Protein AF-A0A3M1W6Y1-F1 (afdb_monomer)

Sequence (93 aa):
MSREDLERAGLLLPRHEWGKRPLRTPASRLWLTVIGGLAALSVGLMYEGDGGPVTWIGVGLFLLALFGFTILSARAVDKQCRASSGERARRSE

Secondary structure (DSSP, 8-state):
--HHHHHHTT-S--GGGTTTS-----S-HHHHHHHHHHHHHHHHHHHHTTTSHHHHHHHHHHHHHHHHHHHHHHHHHHHHHHHHHHHHHTT--

Mean predicted aligned error: 10.47 Å

Foldseek 3Di:
DDPVVCVVLQVDDPPVCVPVDPPDQPQDPVLVVVLVVLLVVLVVQLVVQVPHPSVVVSVVSNVVSVVSVVVSVSVSSVVSVVVVVVVVVVVVD

Structure (mmCIF, N/CA/C/O backbone):
data_AF-A0A3M1W6Y1-F1
#
_entry.id   AF-A0A3M1W6Y1-F1
#
loop_
_atom_site.group_PDB
_atom_site.id
_atom_site.type_symbol
_atom_site.label_atom_id
_atom_site.label_alt_id
_atom_site.label_comp_id
_atom_site.label_asym_id
_atom_site.label_entity_id
_atom_site.label_seq_id
_atom_site.pdbx_PDB_ins_code
_atom_site.Cartn_x
_atom_site.Cartn_y
_atom_site.Cartn_z
_atom_site.occupancy
_atom_site.B_iso_or_equiv
_atom_site.auth_seq_id
_atom_site.auth_comp_id
_atom_site.auth_asym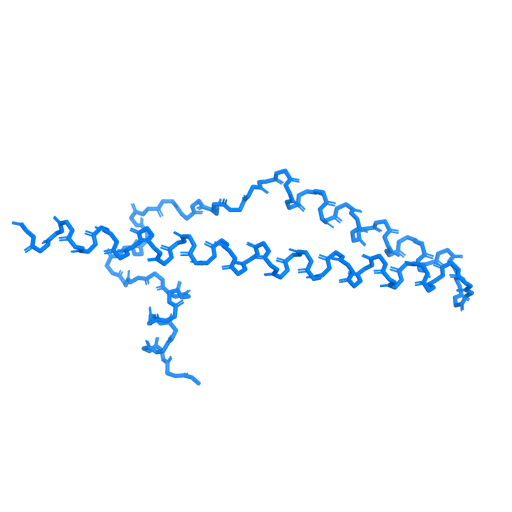_id
_atom_site.auth_atom_id
_atom_site.pdbx_PDB_model_num
ATOM 1 N N . MET A 1 1 ? -2.219 -18.978 16.123 1.00 52.47 1 MET A N 1
ATOM 2 C CA . MET A 1 1 ? -3.137 -18.081 16.857 1.00 52.47 1 MET A CA 1
ATOM 3 C C . MET A 1 1 ? -4.425 -18.822 17.144 1.00 52.47 1 MET A C 1
ATOM 5 O O . MET A 1 1 ? -4.908 -19.508 16.246 1.00 52.47 1 MET A O 1
ATOM 9 N N . SER A 1 2 ? -4.947 -18.719 18.369 1.00 78.56 2 SER A N 1
ATOM 10 C CA . SER A 1 2 ? -6.256 -19.278 18.724 1.00 78.56 2 SER A CA 1
ATOM 11 C C . SER A 1 2 ? -7.365 -18.504 18.005 1.00 78.56 2 SER A C 1
ATOM 13 O O . SER A 1 2 ? -7.221 -17.325 17.679 1.00 78.56 2 SER A O 1
ATOM 15 N N . ARG A 1 3 ? -8.507 -19.155 17.767 1.00 66.62 3 ARG A N 1
ATOM 16 C CA . ARG A 1 3 ? -9.725 -18.480 17.291 1.00 66.62 3 ARG A CA 1
ATOM 17 C C . ARG A 1 3 ? -10.159 -17.359 18.239 1.00 66.62 3 ARG A C 1
ATOM 19 O O . ARG A 1 3 ? -10.643 -16.332 17.778 1.00 66.62 3 ARG A O 1
ATOM 26 N N . GLU A 1 4 ? -9.941 -17.550 19.535 1.00 69.62 4 GLU A N 1
ATOM 27 C CA . GLU A 1 4 ? -10.240 -16.559 20.569 1.00 69.62 4 GLU A CA 1
ATOM 28 C C . GLU A 1 4 ? -9.319 -15.339 20.461 1.00 69.62 4 GLU A C 1
ATOM 30 O O . GLU A 1 4 ? -9.759 -14.227 20.733 1.00 69.62 4 GLU A O 1
ATOM 35 N N . ASP A 1 5 ? -8.077 -15.514 19.994 1.00 68.94 5 ASP A N 1
ATOM 36 C CA . ASP A 1 5 ? -7.158 -14.396 19.743 1.00 68.94 5 ASP A CA 1
ATOM 37 C C . ASP A 1 5 ? -7.626 -13.555 18.554 1.00 68.94 5 ASP A C 1
ATOM 39 O O . ASP A 1 5 ? -7.563 -12.332 18.602 1.00 68.94 5 ASP A O 1
ATOM 43 N N . LEU A 1 6 ? -8.148 -14.195 17.502 1.00 66.81 6 LEU A N 1
ATOM 44 C CA . LEU A 1 6 ? -8.717 -13.503 16.340 1.00 66.81 6 LEU A CA 1
ATOM 45 C C . LEU A 1 6 ? -10.015 -12.759 16.693 1.00 66.81 6 LEU A C 1
ATOM 47 O O . LEU A 1 6 ? -10.271 -11.675 16.170 1.00 66.81 6 LEU A O 1
ATOM 51 N N . GLU A 1 7 ? -10.821 -13.313 17.597 1.00 66.12 7 GLU A N 1
ATOM 52 C CA . GLU A 1 7 ? -12.025 -12.656 18.115 1.00 66.12 7 GLU A CA 1
ATOM 53 C C . GLU A 1 7 ? -11.674 -11.502 19.073 1.00 66.12 7 GLU A C 1
ATOM 55 O O . GLU A 1 7 ? -12.277 -10.432 18.992 1.00 66.12 7 GLU A O 1
ATOM 60 N N . ARG A 1 8 ? -10.637 -11.656 19.912 1.00 63.66 8 ARG A N 1
ATOM 61 C CA . ARG A 1 8 ? -10.090 -10.578 20.759 1.00 63.66 8 ARG A CA 1
ATOM 62 C C . ARG A 1 8 ? -9.413 -9.470 19.956 1.00 63.66 8 ARG A C 1
ATOM 64 O O . ARG A 1 8 ? -9.517 -8.309 20.334 1.00 63.66 8 ARG A O 1
ATOM 71 N N . ALA A 1 9 ? -8.765 -9.807 18.845 1.00 66.69 9 ALA A N 1
ATOM 72 C CA . ALA A 1 9 ? -8.171 -8.844 17.920 1.00 66.69 9 ALA A CA 1
ATOM 73 C C . ALA A 1 9 ? -9.218 -8.113 17.056 1.00 66.69 9 ALA A C 1
ATOM 75 O O . ALA A 1 9 ? -8.849 -7.251 16.261 1.00 66.69 9 ALA A O 1
ATOM 76 N N . GLY A 1 10 ? -10.506 -8.467 17.178 1.00 61.31 10 GLY A N 1
ATOM 77 C CA . GLY A 1 10 ? -11.600 -7.896 16.389 1.00 61.31 10 GLY A CA 1
ATOM 78 C C . GLY A 1 10 ? -11.536 -8.231 14.897 1.00 61.31 10 GLY A C 1
ATOM 79 O O . GLY A 1 10 ? -12.197 -7.5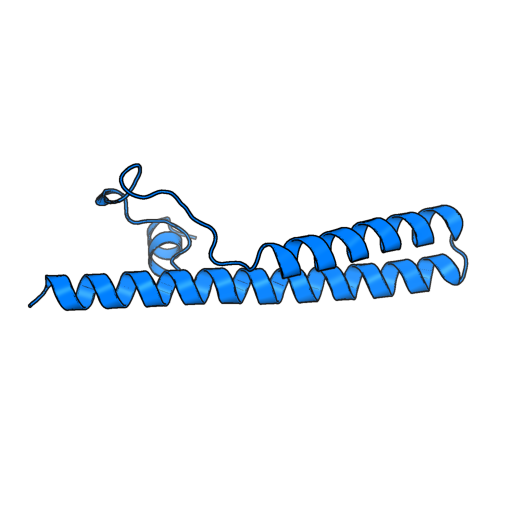85 14.089 1.00 61.31 10 GLY A O 1
ATOM 80 N N . LEU A 1 11 ? -10.763 -9.258 14.530 1.00 65.62 11 LEU A N 1
ATOM 81 C CA . LEU A 1 11 ? -10.695 -9.800 13.170 1.00 65.62 11 LEU A CA 1
ATOM 82 C C . LEU A 1 11 ? -11.888 -10.713 12.860 1.00 65.62 11 LEU A C 1
ATOM 84 O O . LEU A 1 11 ? -12.230 -10.912 11.695 1.00 65.62 11 LEU A O 1
ATOM 88 N N . LEU A 1 12 ? -12.529 -11.266 13.893 1.00 64.88 12 LEU A N 1
ATOM 89 C CA . LEU A 1 12 ? -13.760 -12.040 13.775 1.00 64.88 12 LEU A CA 1
ATOM 90 C C . LEU A 1 12 ? -14.930 -11.276 14.394 1.00 64.88 12 LEU A C 1
ATOM 92 O O . LEU A 1 12 ? -14.882 -10.858 15.550 1.00 64.88 12 LEU A O 1
ATOM 96 N N . LEU A 1 13 ? -16.013 -11.149 13.626 1.00 64.75 13 LEU A N 1
ATOM 97 C CA . LEU A 1 13 ? -17.306 -10.716 14.151 1.00 64.75 13 LEU A CA 1
ATOM 98 C C . LEU A 1 13 ? -17.778 -11.776 15.170 1.00 64.75 13 LEU A C 1
ATOM 100 O O . LEU A 1 13 ? -17.645 -12.969 14.879 1.00 64.75 13 LEU A O 1
ATOM 104 N N . PRO A 1 14 ? -18.334 -11.416 16.336 1.00 65.19 14 PRO A N 1
ATOM 105 C CA . PRO A 1 14 ? -18.849 -12.415 17.263 1.00 65.19 14 PRO A CA 1
ATOM 106 C C . PRO A 1 14 ? -20.011 -13.193 16.627 1.00 65.19 14 PRO A C 1
ATOM 108 O O . PRO A 1 14 ? -20.871 -12.621 15.953 1.00 65.19 14 PRO A O 1
ATOM 111 N N . ARG A 1 15 ? -20.050 -14.517 16.841 1.00 66.19 15 ARG A N 1
ATOM 112 C CA . ARG A 1 15 ? -20.954 -15.448 16.121 1.00 66.19 15 ARG A CA 1
ATOM 113 C C . ARG A 1 15 ? -22.432 -15.053 16.145 1.00 66.19 15 ARG A C 1
ATOM 115 O O . ARG A 1 15 ? -23.167 -15.369 15.217 1.00 66.19 15 ARG A O 1
ATOM 122 N N . HIS A 1 16 ? -22.879 -14.364 17.191 1.00 62.50 16 HIS A N 1
ATOM 123 C CA . HIS A 1 16 ? -24.272 -13.945 17.338 1.00 62.50 16 HIS A CA 1
ATOM 124 C C . HIS A 1 16 ? -24.683 -12.796 16.396 1.00 62.50 16 HIS A C 1
ATOM 126 O O . HIS A 1 16 ? -25.885 -12.542 16.260 1.00 62.50 16 HIS A O 1
ATOM 132 N N . GLU A 1 17 ? -23.719 -12.125 15.754 1.00 63.31 17 GLU A N 1
ATOM 133 C CA . GLU A 1 17 ? -23.922 -11.048 14.774 1.00 63.31 17 GLU A CA 1
ATOM 134 C C . GLU A 1 17 ? -23.702 -11.497 13.322 1.00 63.31 17 GLU A C 1
ATOM 136 O O . GLU A 1 17 ? -23.979 -10.735 12.391 1.00 63.31 17 GLU A O 1
ATOM 141 N N . TRP A 1 18 ? -23.251 -12.738 13.102 1.00 69.31 18 TRP A N 1
ATOM 142 C CA . TRP A 1 18 ? -23.064 -13.288 11.759 1.00 69.31 18 TRP A CA 1
ATOM 143 C C . TRP A 1 18 ? -24.393 -13.278 10.994 1.00 69.31 18 TRP A C 1
ATOM 145 O O . TRP A 1 18 ? -25.393 -13.827 11.451 1.00 69.31 18 TRP A O 1
ATOM 155 N N . GLY A 1 19 ? -24.410 -12.603 9.842 1.00 66.00 19 GLY A N 1
ATOM 156 C CA . GLY A 1 19 ? -25.590 -12.478 8.980 1.00 66.00 19 GLY A CA 1
ATOM 157 C C . GLY A 1 19 ? -26.635 -11.442 9.416 1.00 66.00 19 GLY A C 1
ATOM 158 O O . GLY A 1 19 ? -27.586 -11.218 8.676 1.00 66.00 19 GLY A O 1
ATOM 159 N N . LYS A 1 20 ? -26.477 -10.774 10.571 1.00 62.16 20 LYS A N 1
ATOM 160 C CA . LYS A 1 20 ? -27.467 -9.795 11.076 1.00 62.16 20 LYS A CA 1
ATOM 161 C C . LYS A 1 20 ? -27.194 -8.353 10.664 1.00 62.16 20 LYS A C 1
ATOM 163 O O . LYS A 1 20 ? -28.097 -7.523 10.717 1.00 62.16 20 LYS A O 1
ATOM 168 N N . ARG A 1 21 ? -25.960 -8.036 10.271 1.00 55.38 21 ARG A N 1
ATOM 169 C CA . ARG A 1 21 ? -25.575 -6.697 9.815 1.00 55.38 21 ARG A CA 1
ATOM 170 C C . ARG A 1 21 ? -24.846 -6.769 8.479 1.00 55.38 21 ARG A C 1
ATOM 172 O O . ARG A 1 21 ? -23.999 -7.646 8.307 1.00 55.38 21 ARG A O 1
ATOM 179 N N . PRO A 1 22 ? -25.125 -5.845 7.544 1.00 55.12 22 PRO A N 1
ATOM 180 C CA . PRO A 1 22 ? -24.310 -5.720 6.350 1.00 55.12 22 PRO A CA 1
ATOM 181 C C . PRO A 1 22 ? -22.895 -5.330 6.782 1.00 55.12 22 PRO A C 1
ATOM 183 O O . PRO A 1 22 ? -22.707 -4.292 7.420 1.00 55.12 22 PRO A O 1
ATOM 186 N N . LEU A 1 23 ? -21.904 -6.156 6.438 1.00 55.38 23 LEU A N 1
ATOM 187 C CA . LEU A 1 23 ? -20.485 -5.835 6.591 1.00 55.38 23 LEU A CA 1
ATOM 188 C C . LEU A 1 23 ? -20.147 -4.660 5.665 1.00 55.38 23 LEU A C 1
ATOM 190 O O . LEU A 1 23 ? -19.666 -4.829 4.548 1.00 55.38 23 LEU A O 1
ATOM 194 N N . ARG A 1 24 ? -20.460 -3.439 6.098 1.00 54.62 24 ARG A N 1
ATOM 195 C CA . ARG A 1 24 ? -20.008 -2.226 5.426 1.00 54.62 24 ARG A CA 1
ATOM 196 C C . ARG A 1 24 ? -18.592 -1.945 5.894 1.00 54.62 24 ARG A C 1
ATOM 198 O O . ARG A 1 24 ? -18.372 -1.558 7.039 1.00 54.62 24 ARG A O 1
ATOM 205 N N . THR A 1 25 ? -17.637 -2.139 4.994 1.00 56.56 25 THR A N 1
ATOM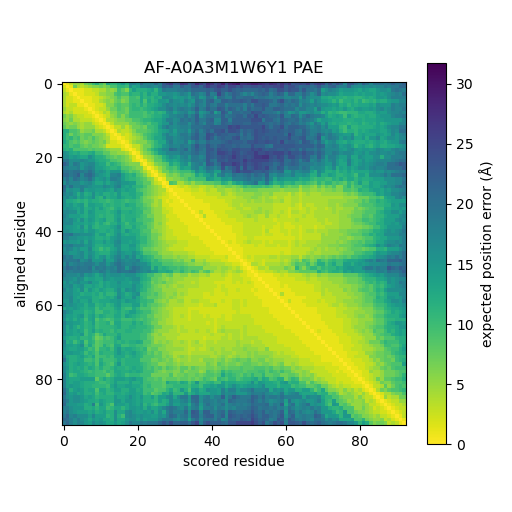 206 C CA . THR A 1 25 ? -16.261 -1.683 5.178 1.00 56.56 25 THR A CA 1
ATOM 207 C C . THR A 1 25 ? -16.270 -0.174 5.453 1.00 56.56 25 THR A C 1
ATOM 209 O O . THR A 1 25 ? -16.724 0.591 4.602 1.00 56.56 25 THR A O 1
ATOM 212 N N . PRO A 1 26 ? -15.781 0.286 6.619 1.00 58.38 26 PRO A N 1
ATOM 213 C CA . PRO A 1 26 ? -15.698 1.710 6.931 1.00 58.38 26 PRO A CA 1
ATOM 214 C C . PRO A 1 26 ? -14.514 2.390 6.233 1.00 58.38 26 PRO A C 1
ATOM 216 O O . PRO A 1 26 ? -14.333 3.600 6.384 1.00 58.38 26 PRO A O 1
ATOM 219 N N . ALA A 1 27 ? -13.687 1.628 5.507 1.00 61.47 27 ALA A N 1
ATOM 220 C CA . ALA A 1 27 ? -12.618 2.191 4.703 1.00 61.47 27 ALA A CA 1
ATOM 221 C C . ALA A 1 27 ? -13.232 3.058 3.602 1.00 61.47 27 ALA A C 1
ATOM 223 O O . ALA A 1 27 ? -14.121 2.632 2.862 1.00 61.47 27 ALA A O 1
ATOM 224 N N . SER A 1 28 ? -12.764 4.300 3.524 1.00 72.69 28 SER A N 1
ATOM 225 C CA . SER A 1 28 ? -13.227 5.249 2.522 1.00 72.69 28 SER A CA 1
ATOM 226 C C . SER A 1 28 ? -12.978 4.675 1.132 1.00 72.69 28 SER A C 1
ATOM 228 O O . SER A 1 28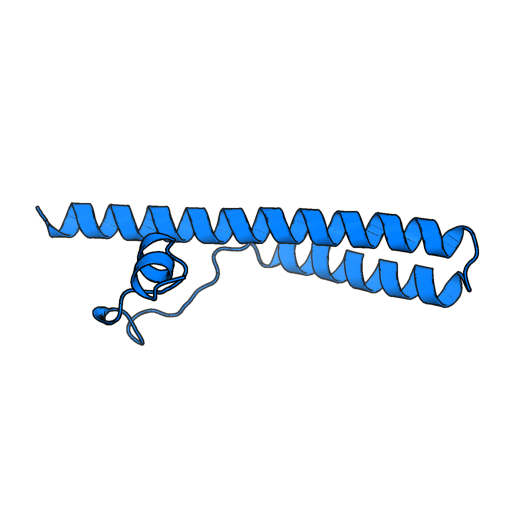 ? -11.831 4.457 0.736 1.00 72.69 28 SER A O 1
ATOM 230 N N . ARG A 1 29 ? -14.066 4.444 0.391 1.00 76.88 29 ARG A N 1
ATOM 231 C CA . ARG A 1 29 ? -14.027 3.917 -0.977 1.00 76.88 29 ARG A CA 1
ATOM 232 C C . ARG A 1 29 ? -13.125 4.769 -1.871 1.00 76.88 29 ARG A C 1
ATOM 234 O O . ARG A 1 29 ? -12.402 4.217 -2.682 1.00 76.88 29 ARG A O 1
ATOM 241 N N . LEU A 1 30 ? -13.107 6.086 -1.650 1.00 81.25 30 LEU A N 1
ATOM 242 C CA . LEU A 1 30 ? -12.239 7.022 -2.361 1.00 81.25 30 LEU A CA 1
ATOM 243 C C . LEU A 1 30 ? -10.752 6.699 -2.152 1.00 81.25 30 LEU A C 1
ATOM 245 O O . LEU A 1 30 ? -10.013 6.583 -3.122 1.00 81.25 30 LEU A O 1
ATOM 249 N N . TRP A 1 31 ? -10.325 6.500 -0.901 1.00 81.69 31 TRP A N 1
ATOM 250 C CA . TRP A 1 31 ? -8.926 6.190 -0.588 1.00 81.69 31 TRP A CA 1
ATOM 251 C C . TRP A 1 31 ? -8.502 4.825 -1.131 1.00 81.69 31 TRP A C 1
ATOM 253 O O . TRP A 1 31 ? -7.395 4.698 -1.643 1.00 81.69 31 TRP A O 1
ATOM 263 N N . LEU A 1 32 ? -9.390 3.827 -1.087 1.00 84.25 32 LEU A N 1
ATOM 264 C CA . LEU A 1 32 ? -9.131 2.524 -1.705 1.00 84.25 32 LEU A CA 1
ATOM 265 C C . LEU A 1 32 ? -8.951 2.637 -3.223 1.00 84.25 32 LEU A C 1
ATOM 267 O O . LEU A 1 32 ? -8.015 2.051 -3.760 1.00 84.25 32 LEU A O 1
ATOM 271 N N . THR A 1 33 ? -9.794 3.416 -3.907 1.00 87.75 33 THR A N 1
ATOM 272 C CA . THR A 1 33 ? -9.667 3.631 -5.355 1.00 87.75 33 THR A CA 1
ATOM 273 C C . THR A 1 33 ? -8.374 4.365 -5.706 1.00 87.75 33 THR A C 1
ATOM 275 O O . THR A 1 33 ? -7.701 3.976 -6.654 1.00 87.75 33 THR A O 1
ATOM 278 N N . VAL A 1 34 ? -7.992 5.389 -4.932 1.00 88.25 34 VAL A N 1
ATOM 279 C CA . VAL A 1 34 ? -6.741 6.137 -5.153 1.00 88.25 34 VAL A CA 1
ATOM 280 C C . VAL A 1 34 ? -5.522 5.233 -4.977 1.00 88.25 34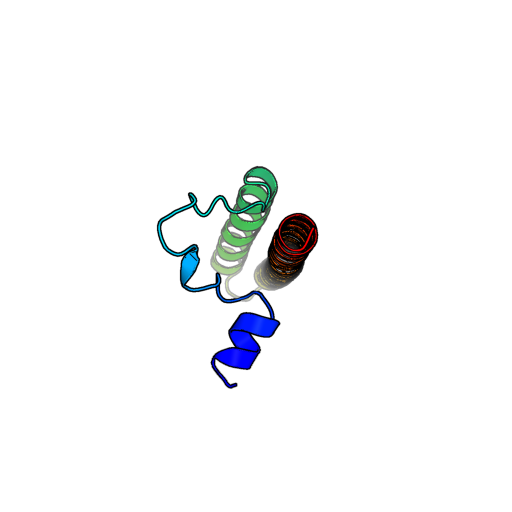 VAL A C 1
ATOM 282 O O . VAL A 1 34 ? -4.661 5.198 -5.851 1.00 88.25 34 VAL A O 1
ATOM 285 N N . ILE A 1 35 ? -5.462 4.465 -3.885 1.00 89.38 35 ILE A N 1
ATOM 286 C CA . ILE A 1 35 ? -4.344 3.550 -3.614 1.00 89.38 35 ILE A CA 1
ATOM 287 C C . ILE A 1 35 ? -4.281 2.438 -4.671 1.00 89.38 35 ILE A C 1
ATOM 289 O O . ILE A 1 35 ? -3.202 2.131 -5.172 1.00 89.38 35 ILE A O 1
ATOM 293 N N . GLY A 1 36 ? -5.431 1.874 -5.052 1.00 89.25 36 GLY A N 1
ATOM 294 C CA . GLY A 1 36 ? -5.514 0.869 -6.113 1.00 89.25 36 GLY A CA 1
ATOM 295 C C . GLY A 1 36 ? -5.065 1.407 -7.473 1.00 89.25 36 GLY A C 1
ATOM 296 O O . GLY A 1 36 ? -4.323 0.733 -8.181 1.00 89.25 36 GLY A O 1
ATOM 297 N N . GLY A 1 37 ? -5.446 2.641 -7.815 1.00 91.94 37 GLY A N 1
ATOM 298 C CA . GLY A 1 37 ? -4.987 3.315 -9.031 1.00 91.94 37 GLY A CA 1
ATOM 299 C C . GLY A 1 37 ? -3.477 3.555 -9.034 1.00 91.94 37 GLY A C 1
ATOM 300 O O . GLY A 1 37 ? -2.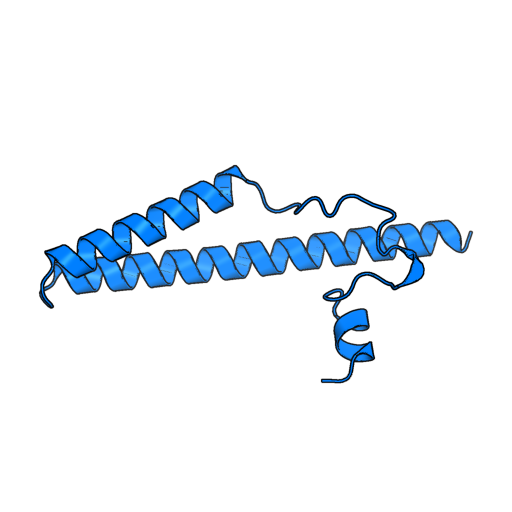819 3.296 -10.039 1.00 91.94 37 GLY A O 1
ATOM 301 N N . LEU A 1 38 ? -2.912 3.970 -7.895 1.00 90.56 38 LEU A N 1
ATOM 302 C CA . LEU A 1 38 ? -1.465 4.139 -7.734 1.00 90.56 38 LEU A CA 1
ATOM 303 C C . LEU A 1 38 ? -0.711 2.815 -7.933 1.00 90.56 38 LEU A C 1
ATOM 305 O O . LEU A 1 38 ? 0.317 2.790 -8.604 1.00 90.56 38 LEU A O 1
ATOM 309 N N . ALA A 1 39 ? -1.244 1.719 -7.385 1.00 90.50 39 ALA A N 1
ATOM 310 C CA . ALA A 1 39 ? -0.668 0.386 -7.536 1.00 90.50 39 ALA A CA 1
ATOM 311 C C . ALA A 1 39 ? -0.754 -0.130 -8.986 1.00 90.50 39 ALA A C 1
ATOM 313 O O . ALA A 1 39 ? 0.174 -0.765 -9.481 1.00 90.50 39 ALA A O 1
ATOM 314 N N . ALA A 1 40 ? -1.841 0.164 -9.705 1.00 92.12 40 ALA A N 1
ATOM 315 C CA . ALA A 1 40 ? -1.945 -0.173 -11.124 1.00 92.12 40 ALA A CA 1
ATOM 316 C C . ALA A 1 40 ? -0.925 0.617 -11.963 1.00 92.12 40 ALA A C 1
ATOM 318 O O . ALA A 1 40 ? -0.235 0.047 -12.808 1.00 92.12 40 ALA A O 1
ATOM 319 N N . LEU A 1 41 ? -0.778 1.916 -11.682 1.00 92.88 41 LEU A N 1
ATOM 320 C CA . LEU A 1 41 ? 0.201 2.774 -12.347 1.00 92.88 41 LEU A CA 1
ATOM 321 C C . LEU A 1 41 ? 1.639 2.307 -12.085 1.00 92.88 41 LEU A C 1
ATOM 323 O O . LEU A 1 41 ? 2.451 2.294 -13.008 1.00 92.88 41 LEU A O 1
ATOM 327 N N . SER A 1 42 ? 1.954 1.882 -10.855 1.00 92.38 42 SER A N 1
ATOM 328 C CA . SER A 1 42 ? 3.288 1.370 -10.530 1.00 92.38 42 SER A CA 1
ATOM 329 C C . SER A 1 42 ? 3.637 0.119 -11.328 1.00 92.38 42 SER A C 1
ATOM 331 O O . SER A 1 42 ? 4.762 0.002 -11.800 1.00 92.38 42 SER A O 1
ATOM 333 N N . VAL A 1 43 ? 2.675 -0.788 -11.531 1.00 91.00 43 VAL A N 1
ATOM 334 C CA . VAL A 1 43 ? 2.886 -1.984 -12.361 1.00 91.00 43 VAL A CA 1
ATOM 335 C C . VAL A 1 43 ? 3.152 -1.594 -13.815 1.00 91.00 43 VAL A C 1
A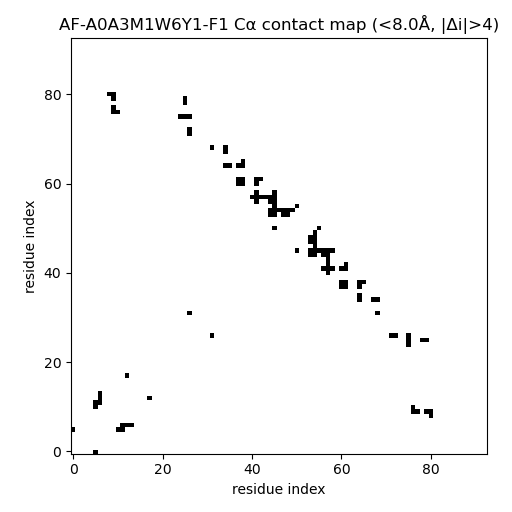TOM 337 O O . VAL A 1 43 ? 4.073 -2.134 -14.419 1.00 91.00 43 VAL A O 1
ATOM 340 N N . GLY A 1 44 ? 2.415 -0.618 -14.355 1.00 91.38 44 GLY A N 1
ATOM 341 C CA . GLY A 1 44 ? 2.665 -0.095 -15.702 1.00 91.38 44 GLY A CA 1
ATOM 342 C C . GLY A 1 44 ? 4.075 0.483 -15.860 1.00 91.38 44 GLY A C 1
ATOM 343 O O . GLY A 1 44 ? 4.770 0.155 -16.815 1.00 91.38 44 GLY A O 1
ATOM 344 N N . LEU A 1 45 ? 4.537 1.269 -14.882 1.00 88.62 45 LEU A N 1
ATOM 345 C CA . LEU A 1 45 ? 5.898 1.823 -14.866 1.00 88.62 45 LEU A CA 1
ATOM 346 C C . LEU A 1 45 ? 6.979 0.737 -14.775 1.00 88.62 45 LEU A C 1
ATOM 348 O O . LEU A 1 45 ? 8.030 0.865 -15.394 1.00 88.62 45 LEU A O 1
ATOM 352 N N . MET A 1 46 ? 6.735 -0.328 -14.010 1.00 91.44 46 MET A N 1
ATOM 353 C CA . MET A 1 46 ? 7.669 -1.455 -13.908 1.00 91.44 46 MET A CA 1
ATOM 354 C C . MET A 1 46 ? 7.712 -2.290 -15.186 1.00 91.44 46 MET A C 1
ATOM 356 O O . MET A 1 46 ? 8.774 -2.796 -15.528 1.00 91.44 46 MET A O 1
ATOM 360 N N . TYR A 1 47 ? 6.583 -2.414 -15.887 1.00 92.94 47 TYR A N 1
ATOM 361 C CA . TYR A 1 47 ? 6.510 -3.112 -17.166 1.00 92.94 47 TYR A CA 1
ATOM 362 C C . TYR A 1 47 ? 7.237 -2.342 -18.276 1.00 92.94 47 TYR A C 1
ATOM 364 O O . TYR A 1 47 ? 8.084 -2.909 -18.953 1.00 92.94 47 TYR A O 1
ATOM 372 N N . GLU A 1 48 ? 6.967 -1.040 -18.408 1.00 92.81 48 GLU A N 1
ATOM 373 C CA . GLU A 1 48 ? 7.621 -0.178 -19.407 1.00 92.81 48 GLU A CA 1
ATOM 374 C C . GLU A 1 48 ? 9.109 0.045 -19.097 1.00 92.81 48 GLU A C 1
ATOM 376 O O . GLU A 1 48 ? 9.923 0.293 -19.981 1.00 92.81 48 GLU A O 1
ATOM 381 N N . GLY A 1 49 ? 9.474 -0.013 -17.815 1.00 87.31 49 GLY A N 1
ATOM 382 C CA . GLY A 1 49 ? 10.821 0.289 -17.360 1.00 87.31 49 GLY A CA 1
ATOM 383 C C . GLY A 1 49 ? 11.869 -0.762 -17.712 1.00 87.31 49 GLY A C 1
ATOM 384 O O . GLY A 1 49 ? 13.047 -0.422 -17.631 1.00 87.31 49 GLY A O 1
ATOM 385 N N . ASP A 1 50 ? 11.476 -1.994 -18.051 1.00 90.44 50 ASP A N 1
ATOM 386 C CA . ASP A 1 50 ? 12.357 -3.101 -18.471 1.00 90.44 50 ASP A CA 1
ATOM 387 C C . ASP A 1 50 ? 13.627 -3.272 -17.600 1.00 90.44 50 ASP A C 1
ATOM 389 O O . ASP A 1 50 ? 14.749 -3.431 -18.074 1.00 90.44 50 ASP A O 1
ATOM 393 N N . GLY A 1 51 ? 13.486 -3.134 -16.275 1.00 87.00 51 GLY A N 1
ATOM 394 C CA . GLY A 1 51 ? 14.605 -3.209 -15.320 1.00 87.00 51 GLY A CA 1
ATOM 395 C C . GLY A 1 51 ? 15.466 -1.939 -15.197 1.00 87.00 51 GLY A C 1
ATOM 396 O O . GLY A 1 51 ? 16.345 -1.868 -14.338 1.00 87.00 51 GLY A O 1
ATOM 397 N N . GLY A 1 52 ? 15.188 -0.905 -15.991 1.00 92.25 52 GLY A N 1
ATOM 398 C CA . GLY A 1 52 ? 15.820 0.411 -15.926 1.00 92.25 52 GLY A CA 1
ATOM 399 C C . GLY A 1 52 ? 15.341 1.300 -14.763 1.00 92.25 52 GLY A C 1
ATOM 400 O O . GLY A 1 52 ? 14.550 0.878 -13.914 1.00 92.25 52 GLY A O 1
ATOM 401 N N . PRO A 1 53 ? 15.779 2.575 -14.714 1.00 92.50 53 PRO A N 1
ATOM 402 C CA . PRO A 1 53 ? 15.469 3.513 -13.623 1.00 92.50 53 PRO A CA 1
ATOM 403 C C . PRO A 1 53 ? 13.968 3.732 -13.380 1.00 92.50 53 PRO A C 1
ATOM 405 O O . PRO A 1 53 ? 13.539 3.927 -12.244 1.00 92.50 53 PRO A O 1
ATOM 408 N N . VAL A 1 54 ? 13.158 3.653 -14.440 1.00 90.50 54 VAL A N 1
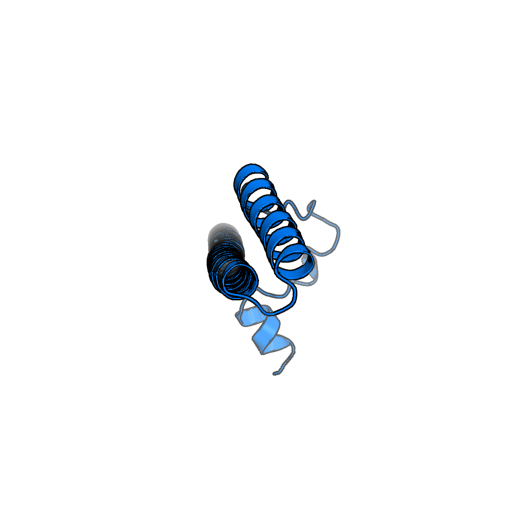ATOM 409 C CA . VAL A 1 54 ? 11.692 3.772 -14.373 1.00 90.50 54 VAL A CA 1
ATOM 410 C C . VAL A 1 54 ? 11.079 2.638 -13.546 1.00 90.50 54 VAL A C 1
ATOM 412 O O . VAL A 1 54 ? 10.158 2.874 -12.763 1.00 90.50 54 VAL A O 1
ATOM 415 N N . THR A 1 55 ? 11.657 1.435 -13.618 1.00 92.12 55 THR A N 1
ATOM 416 C CA . THR A 1 55 ? 11.241 0.287 -12.802 1.00 92.12 55 THR A CA 1
ATOM 417 C C . THR A 1 55 ? 11.386 0.593 -11.319 1.00 92.12 55 THR A C 1
ATOM 419 O O . THR A 1 55 ? 10.473 0.325 -10.546 1.00 92.12 55 THR A O 1
ATOM 422 N N . TRP A 1 56 ? 12.488 1.224 -10.909 1.00 92.88 56 TRP A N 1
ATOM 423 C CA . TRP A 1 56 ? 12.726 1.586 -9.510 1.00 92.88 56 TRP A CA 1
ATOM 424 C C . TRP A 1 56 ? 11.758 2.655 -8.998 1.00 92.88 56 TRP A C 1
ATOM 426 O O . TRP A 1 56 ? 11.324 2.585 -7.847 1.00 92.88 56 TRP A O 1
ATOM 436 N N . ILE A 1 57 ? 11.357 3.598 -9.857 1.00 92.75 57 ILE A N 1
ATOM 437 C CA . ILE A 1 57 ? 10.283 4.551 -9.543 1.00 92.75 57 ILE A CA 1
ATOM 438 C C . ILE A 1 57 ? 8.966 3.796 -9.323 1.00 92.75 57 ILE A C 1
ATOM 440 O O . ILE A 1 57 ? 8.276 4.040 -8.332 1.00 92.75 57 ILE A O 1
ATOM 444 N N . GLY A 1 58 ? 8.649 2.835 -10.195 1.00 90.25 58 GLY A N 1
ATOM 445 C CA . GLY A 1 58 ? 7.493 1.957 -10.036 1.00 90.25 58 GLY A CA 1
ATOM 446 C C . GLY A 1 58 ? 7.535 1.149 -8.733 1.00 90.25 58 GLY A C 1
ATOM 447 O O . GLY A 1 58 ? 6.563 1.164 -7.982 1.00 90.25 58 GLY A O 1
ATOM 448 N N . VAL A 1 59 ? 8.674 0.539 -8.386 1.00 92.56 59 VAL A N 1
ATOM 449 C CA . VAL A 1 59 ? 8.867 -0.182 -7.111 1.00 92.56 59 VAL A CA 1
ATOM 450 C C . VAL A 1 59 ? 8.597 0.732 -5.916 1.00 92.56 59 VAL A C 1
ATOM 452 O O . VAL A 1 59 ? 7.849 0.363 -5.011 1.00 92.56 59 VAL A O 1
ATOM 455 N N . GLY A 1 60 ? 9.178 1.936 -5.906 1.00 93.31 60 GLY A N 1
ATOM 456 C CA . GLY A 1 60 ? 8.976 2.898 -4.822 1.00 93.31 60 GLY A CA 1
ATOM 457 C C . GLY A 1 60 ? 7.507 3.299 -4.670 1.00 93.31 60 GLY A C 1
ATOM 458 O O . GLY A 1 60 ? 6.974 3.320 -3.559 1.00 93.31 60 GLY A O 1
ATOM 459 N N . LEU A 1 61 ? 6.828 3.547 -5.793 1.00 91.44 61 LEU A N 1
ATOM 460 C CA . LEU A 1 61 ? 5.408 3.889 -5.817 1.00 91.44 61 LEU A CA 1
ATOM 461 C C . LEU A 1 61 ? 4.529 2.724 -5.328 1.00 91.44 61 LEU A C 1
ATOM 463 O O . LEU A 1 61 ? 3.584 2.941 -4.567 1.00 91.44 61 LEU A O 1
ATOM 467 N N . PHE A 1 62 ? 4.873 1.490 -5.701 1.00 92.56 62 PHE A N 1
ATOM 468 C CA . PHE A 1 62 ? 4.188 0.283 -5.243 1.00 92.56 62 PHE A CA 1
ATOM 469 C C . PHE A 1 62 ? 4.324 0.088 -3.729 1.00 92.56 62 PHE A C 1
ATOM 471 O O . PHE A 1 62 ? 3.333 -0.159 -3.041 1.00 92.56 62 PHE A O 1
ATOM 478 N N . LEU A 1 63 ? 5.533 0.255 -3.183 1.00 94.31 63 LEU A N 1
ATOM 479 C CA . LEU A 1 63 ? 5.772 0.160 -1.740 1.00 94.31 63 LEU A CA 1
ATOM 480 C C . LEU A 1 63 ? 5.001 1.232 -0.964 1.00 94.31 63 LEU A C 1
ATOM 482 O O . LEU A 1 63 ? 4.413 0.934 0.077 1.00 94.31 63 LEU A O 1
ATOM 486 N N . LEU A 1 64 ? 4.945 2.459 -1.487 1.00 92.50 64 LEU A N 1
ATOM 487 C CA . LEU A 1 64 ? 4.163 3.539 -0.889 1.00 92.50 64 LEU A CA 1
ATOM 488 C C . LEU A 1 64 ? 2.663 3.205 -0.876 1.00 92.50 64 LEU A C 1
ATOM 490 O O . LEU A 1 64 ? 1.996 3.388 0.146 1.00 92.50 64 LEU A O 1
ATOM 494 N N . ALA A 1 65 ? 2.140 2.671 -1.983 1.00 90.38 65 ALA A N 1
ATOM 495 C CA . ALA A 1 65 ? 0.754 2.226 -2.080 1.00 90.38 65 ALA A CA 1
ATOM 496 C C . ALA A 1 65 ? 0.456 1.089 -1.087 1.00 90.38 65 ALA A C 1
ATOM 498 O O . ALA A 1 65 ? -0.547 1.144 -0.373 1.00 90.38 65 ALA A O 1
ATOM 499 N N . LEU A 1 66 ? 1.349 0.101 -0.976 1.00 91.06 66 LEU A N 1
ATOM 500 C CA . LEU A 1 66 ? 1.217 -1.016 -0.040 1.00 91.06 66 LEU A CA 1
ATOM 501 C C . LEU A 1 66 ? 1.216 -0.538 1.419 1.00 91.06 66 LEU A C 1
ATOM 503 O O . LEU A 1 66 ? 0.384 -0.969 2.224 1.00 91.06 66 LEU A O 1
ATOM 507 N N . PHE A 1 67 ? 2.111 0.387 1.761 1.00 92.56 67 PHE A N 1
ATOM 508 C CA . PHE A 1 67 ? 2.183 0.963 3.100 1.00 92.56 67 PHE A CA 1
ATOM 509 C C . PHE A 1 67 ? 0.912 1.753 3.441 1.00 92.56 67 PHE A C 1
ATOM 511 O O . PHE A 1 67 ? 0.311 1.552 4.500 1.00 92.56 67 PHE A O 1
ATOM 518 N N . GLY A 1 68 ? 0.436 2.584 2.508 1.00 88.12 68 GLY A N 1
ATOM 519 C CA . GLY A 1 68 ? -0.822 3.318 2.648 1.00 88.12 68 GLY A CA 1
ATOM 520 C C . GLY A 1 68 ? -2.029 2.391 2.813 1.00 88.12 68 GLY A C 1
ATOM 521 O O . GLY A 1 68 ? -2.857 2.602 3.703 1.00 88.12 68 GLY A O 1
ATOM 522 N N . PHE A 1 69 ? -2.102 1.324 2.012 1.00 88.25 69 PHE A N 1
ATOM 523 C CA . PHE A 1 69 ? -3.145 0.303 2.114 1.00 88.25 69 PHE A CA 1
ATOM 524 C C . PHE A 1 69 ? -3.138 -0.389 3.480 1.00 88.25 69 PHE A C 1
ATOM 526 O O . PHE A 1 69 ? -4.193 -0.587 4.088 1.00 88.25 69 PHE A O 1
ATOM 533 N N . THR A 1 70 ? -1.949 -0.712 3.988 1.00 88.94 70 THR A N 1
ATOM 534 C CA . THR A 1 70 ? -1.768 -1.363 5.290 1.00 88.94 70 THR A CA 1
ATOM 535 C C . THR A 1 70 ? -2.261 -0.469 6.426 1.00 88.94 70 THR A C 1
ATOM 537 O O . THR A 1 70 ? -3.049 -0.918 7.259 1.00 88.94 70 THR A O 1
ATOM 540 N N . ILE A 1 71 ? -1.891 0.817 6.433 1.00 87.50 71 ILE A N 1
ATOM 541 C CA . ILE A 1 71 ? -2.368 1.776 7.444 1.00 87.50 71 ILE A CA 1
ATOM 542 C C . ILE A 1 71 ? -3.887 1.946 7.367 1.00 87.50 71 ILE A C 1
ATOM 544 O O . ILE A 1 71 ? -4.562 1.968 8.399 1.00 87.50 71 ILE A O 1
ATOM 548 N N . LEU A 1 72 ? -4.437 2.073 6.156 1.00 85.56 72 LEU A N 1
ATOM 549 C CA . LEU A 1 72 ? -5.877 2.228 5.967 1.00 85.56 72 LEU A CA 1
ATOM 550 C C . LEU A 1 72 ? -6.636 1.000 6.484 1.00 85.56 72 LEU A C 1
ATOM 552 O O . LEU A 1 72 ? -7.649 1.152 7.166 1.00 85.56 72 LEU A O 1
ATOM 556 N N . SER A 1 73 ? -6.114 -0.196 6.210 1.00 82.25 73 SER A N 1
ATOM 557 C CA . SER A 1 73 ? -6.675 -1.462 6.682 1.00 82.25 73 SER A CA 1
ATOM 558 C C . SER A 1 73 ? -6.609 -1.568 8.204 1.00 82.25 73 SER A C 1
ATOM 560 O O . SER A 1 73 ? -7.626 -1.839 8.837 1.00 82.25 73 SER A O 1
ATOM 562 N N . ALA A 1 74 ? -5.464 -1.250 8.815 1.00 82.31 74 ALA A N 1
ATOM 563 C CA . ALA A 1 74 ? -5.311 -1.254 10.270 1.00 82.31 74 ALA A CA 1
ATOM 564 C C . ALA A 1 74 ? -6.278 -0.274 10.956 1.00 82.31 74 ALA A C 1
ATOM 566 O O . ALA A 1 74 ? -6.931 -0.623 11.937 1.00 82.31 74 ALA A O 1
ATOM 567 N N . ARG A 1 75 ? -6.444 0.937 10.407 1.00 81.94 75 ARG A N 1
ATOM 568 C CA . ARG A 1 75 ? -7.411 1.920 10.925 1.00 81.94 75 ARG A CA 1
ATOM 569 C C . ARG A 1 75 ? -8.859 1.486 10.732 1.00 81.94 75 ARG A C 1
ATOM 571 O O . ARG A 1 75 ? -9.695 1.782 11.583 1.00 81.94 75 ARG A O 1
ATOM 578 N N . ALA A 1 76 ? -9.176 0.823 9.622 1.00 77.81 76 ALA A N 1
ATOM 579 C CA . ALA A 1 76 ? -10.513 0.287 9.389 1.00 77.81 76 ALA A CA 1
ATOM 580 C C . ALA A 1 76 ? -10.862 -0.788 10.429 1.00 77.81 76 ALA A C 1
ATOM 582 O O . ALA A 1 76 ? -11.969 -0.754 10.967 1.00 77.81 76 ALA A O 1
ATOM 583 N N . VAL A 1 77 ? -9.903 -1.661 10.756 1.00 75.62 77 VAL A N 1
ATOM 584 C CA . VAL A 1 77 ? -10.036 -2.672 11.813 1.00 75.62 77 VAL A CA 1
ATOM 585 C C . VAL A 1 77 ? -10.178 -2.011 13.184 1.00 75.62 77 VAL A C 1
ATOM 587 O O . VAL A 1 77 ? -11.146 -2.288 13.880 1.00 75.62 77 VAL A O 1
ATOM 590 N N . ASP A 1 78 ? -9.310 -1.061 13.552 1.00 77.50 78 ASP A N 1
ATOM 591 C CA . ASP A 1 78 ? -9.405 -0.377 14.855 1.00 77.50 78 ASP A CA 1
ATOM 592 C C . ASP A 1 78 ? -10.748 0.359 15.025 1.00 77.50 78 ASP A C 1
ATOM 594 O O . ASP A 1 78 ? -11.393 0.301 16.075 1.00 77.50 78 ASP A O 1
ATOM 598 N N . LYS A 1 79 ? -11.245 0.991 13.954 1.00 73.25 79 LYS A N 1
ATOM 599 C CA . LYS A 1 79 ? -12.564 1.636 13.955 1.00 73.25 79 LYS A CA 1
ATOM 600 C C . LYS A 1 79 ? -13.702 0.626 14.143 1.00 73.25 79 LYS A C 1
ATOM 602 O O . LYS A 1 79 ? -14.668 0.948 14.833 1.00 73.25 79 LYS A O 1
ATOM 607 N N . GLN A 1 80 ? -13.597 -0.571 13.563 1.00 71.06 80 GLN A N 1
ATOM 608 C CA . GLN A 1 80 ? -14.556 -1.658 13.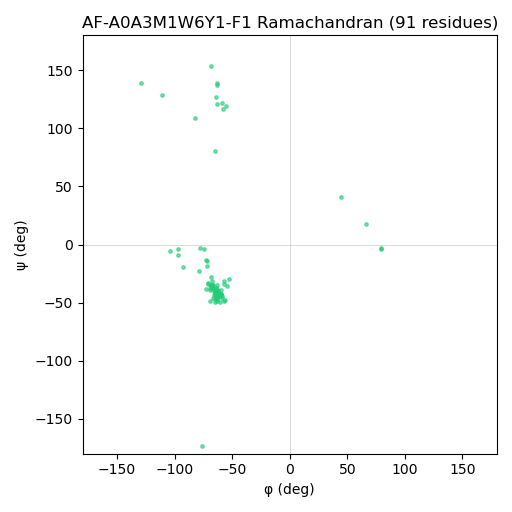794 1.00 71.06 80 GLN A CA 1
ATOM 609 C C . GLN A 1 80 ? -14.482 -2.164 15.239 1.00 71.06 80 GLN A C 1
ATOM 611 O O . GLN A 1 80 ? -15.519 -2.238 15.896 1.00 71.06 80 GLN A O 1
ATOM 616 N N . CYS A 1 81 ? -13.279 -2.396 15.774 1.00 68.62 81 CYS A N 1
ATOM 617 C CA . CYS A 1 81 ? -13.072 -2.815 17.162 1.00 68.62 81 CYS A CA 1
ATOM 618 C C . CYS A 1 81 ? -13.701 -1.836 18.162 1.00 68.62 81 CYS A C 1
ATOM 620 O O . CYS A 1 81 ? -14.430 -2.243 19.068 1.00 68.62 81 CYS A O 1
ATOM 622 N N . ARG A 1 82 ? -13.468 -0.528 17.985 1.00 69.62 82 ARG A N 1
ATOM 623 C CA . ARG A 1 82 ? -14.033 0.515 18.859 1.00 69.62 82 ARG A CA 1
ATOM 624 C C . ARG A 1 82 ? -15.557 0.593 18.777 1.00 69.62 82 ARG A C 1
ATOM 626 O O . ARG A 1 82 ? -16.206 0.749 19.810 1.00 69.62 82 ARG A O 1
ATOM 633 N N . ALA A 1 83 ? -16.126 0.468 17.577 1.00 69.00 83 ALA A N 1
ATOM 634 C CA . ALA A 1 83 ? -17.576 0.462 17.392 1.00 69.00 83 ALA A CA 1
ATOM 635 C C . ALA A 1 83 ? -18.234 -0.730 18.112 1.00 69.00 83 ALA A C 1
ATOM 637 O O . ALA A 1 83 ? -19.218 -0.547 18.826 1.00 69.00 83 ALA A O 1
ATOM 638 N N . SER A 1 84 ? -17.643 -1.925 18.006 1.00 65.06 84 SER A N 1
ATOM 639 C CA . SER A 1 84 ? -18.151 -3.135 18.661 1.00 65.06 84 SER A CA 1
ATOM 640 C C . SER A 1 84 ? -18.019 -3.107 20.190 1.00 65.06 84 SER A C 1
ATOM 642 O O . SER A 1 84 ? -18.904 -3.602 20.886 1.00 65.06 84 SER A O 1
ATOM 644 N N . SER A 1 85 ? -16.954 -2.516 20.744 1.00 65.00 85 SER A N 1
ATOM 645 C CA . SER A 1 85 ? -16.783 -2.384 22.203 1.00 65.00 85 SER A CA 1
ATOM 646 C C . SER A 1 85 ? -17.778 -1.403 22.835 1.00 65.00 85 SER A C 1
ATOM 648 O O . SER A 1 85 ? -18.289 -1.668 23.922 1.00 65.00 85 SER A O 1
ATOM 650 N N . GLY A 1 86 ? -18.107 -0.302 22.147 1.00 62.56 86 GLY A N 1
ATOM 651 C CA . GLY A 1 86 ? -19.102 0.669 22.621 1.00 62.56 86 GLY A CA 1
ATOM 652 C C . GLY A 1 86 ? -20.531 0.115 22.651 1.00 62.56 86 GLY A C 1
ATOM 653 O O . GLY A 1 86 ? -21.294 0.419 23.567 1.00 62.56 86 GLY A O 1
ATOM 654 N N . GLU A 1 87 ? -20.892 -0.744 21.694 1.00 60.78 87 GLU A N 1
ATOM 655 C CA . GLU A 1 87 ? -22.191 -1.431 21.703 1.00 60.78 87 GLU A CA 1
ATOM 656 C C . GLU A 1 87 ? -22.308 -2.491 22.795 1.00 60.78 87 GLU A C 1
ATOM 658 O O . GLU A 1 87 ? -23.390 -2.662 23.352 1.00 60.78 87 GLU A O 1
ATOM 663 N N . ARG A 1 88 ? -21.211 -3.175 23.146 1.00 58.88 88 ARG A N 1
ATOM 664 C CA . ARG A 1 88 ? -21.207 -4.115 24.277 1.00 58.88 88 ARG A CA 1
ATOM 665 C C . ARG A 1 88 ? -21.417 -3.397 25.611 1.00 58.88 88 ARG A C 1
ATOM 667 O O . ARG A 1 88 ? -22.191 -3.894 26.418 1.00 58.88 88 ARG A O 1
ATOM 674 N N . ALA A 1 89 ? -20.808 -2.224 25.803 1.00 60.44 89 ALA A N 1
ATOM 675 C CA . ALA A 1 89 ? -20.973 -1.423 27.021 1.00 60.44 89 ALA A CA 1
ATOM 676 C C . ALA A 1 89 ? -22.416 -0.920 27.216 1.00 60.44 89 ALA A C 1
ATOM 678 O O . ALA A 1 89 ? -22.940 -0.981 28.321 1.00 60.44 89 ALA A O 1
ATOM 679 N N . ARG A 1 90 ? -23.098 -0.512 26.135 1.00 59.78 90 ARG A N 1
ATOM 680 C CA . ARG A 1 90 ? -24.512 -0.083 26.187 1.00 59.78 90 ARG A CA 1
ATOM 681 C C . ARG A 1 90 ? -25.518 -1.213 26.410 1.00 59.78 90 ARG A C 1
ATOM 683 O O . ARG A 1 90 ? -26.687 -0.933 26.629 1.00 59.78 90 ARG A O 1
ATOM 690 N N . ARG A 1 91 ? -25.110 -2.475 26.257 1.00 56.00 91 ARG A N 1
ATOM 691 C CA . ARG A 1 91 ? -25.992 -3.646 26.414 1.00 56.00 91 ARG A CA 1
ATOM 692 C C . ARG A 1 91 ? -25.893 -4.288 27.799 1.00 56.00 91 ARG A C 1
ATOM 694 O O . ARG A 1 91 ? -26.635 -5.225 28.073 1.00 56.00 91 ARG A O 1
ATOM 701 N N . SER A 1 92 ? -24.927 -3.842 28.602 1.00 57.31 92 SER A N 1
ATOM 702 C CA . SER A 1 92 ? -24.724 -4.236 30.000 1.00 57.31 92 SER A CA 1
ATOM 703 C C . SER A 1 92 ? -25.329 -3.251 31.009 1.00 57.31 92 SER A C 1
ATOM 705 O O . SER A 1 92 ? -25.265 -3.525 32.204 1.00 57.31 92 SER A O 1
ATOM 707 N N . GLU A 1 93 ? -25.889 -2.136 30.531 1.00 51.97 93 GLU A N 1
ATOM 708 C CA . GLU A 1 93 ? -26.776 -1.225 31.274 1.00 51.97 93 GLU A CA 1
ATOM 709 C C . GLU A 1 93 ? -28.241 -1.565 30.972 1.00 51.97 93 GLU A C 1
ATOM 711 O O . GLU A 1 93 ? -29.065 -1.475 31.907 1.00 51.97 93 GLU A O 1
#

Radius of gyration: 18.73 Å; Cα contacts (8 Å, |Δi|>4): 60; chains: 1; bounding box: 43×26×51 Å

Solvent-accessible surface area (backbone atoms only — not comparable to full-atom values): 5249 Å² total; per-residue (Å²): 133,56,73,66,52,38,43,72,68,46,76,38,80,59,79,93,50,67,89,75,60,83,88,72,74,80,52,57,65,66,60,53,52,52,38,52,51,45,37,53,50,15,51,51,35,34,62,75,21,74,80,39,75,49,18,55,54,13,52,53,43,33,52,52,26,52,52,51,49,49,53,49,50,53,50,35,44,52,53,50,39,53,56,55,52,54,54,54,59,68,71,77,111

pLDDT: mean 77.0, std 13.63, range [51.97, 94.31]